Protein AF-A0A7C9D159-F1 (afdb_monomer_lite)

Foldseek 3Di:
DDWDDDPVDRVPIADADDQWDDWDDQDPFKIWTWGDDPPAIFIWMWGCDPPSYIDDTHTQDDPQKHWHDWDHPHRFKIWIWIQNDDDDPPDPDDPSRDTDTDMTGNVDDD

Secondary structure (DSSP, 8-state):
-EEE--SS-GGG-EEEESS--SEEEEETTEEEEEEEETTEEEEEEEEB-TTSPBPPPEE-SPTTSEEEEEEESSSSEEEEEEESSPPPTT----GGGS-EEEEEETTS--

Structure (mmCIF, N/CA/C/O backbone):
data_AF-A0A7C9D159-F1
#
_entry.id   AF-A0A7C9D159-F1
#
loop_
_atom_site.group_PDB
_atom_site.id
_atom_site.type_symbol
_atom_site.label_atom_id
_atom_site.label_alt_id
_atom_site.label_comp_id
_atom_site.label_asym_id
_atom_site.label_entity_id
_atom_site.label_seq_id
_atom_site.pdbx_PDB_ins_code
_atom_site.Cartn_x
_atom_site.Cartn_y
_atom_site.Cartn_z
_atom_site.occupancy
_atom_site.B_iso_or_equiv
_atom_site.auth_seq_id
_atom_site.auth_comp_id
_atom_site.auth_asym_id
_atom_site.auth_atom_id
_atom_site.pdbx_PDB_model_num
ATOM 1 N N . ASN A 1 1 ? 10.251 6.594 0.417 1.00 93.50 1 ASN A N 1
ATOM 2 C CA . ASN A 1 1 ? 10.522 6.483 -1.035 1.00 93.50 1 ASN A CA 1
ATOM 3 C C . ASN A 1 1 ? 10.721 5.023 -1.357 1.00 93.50 1 ASN A C 1
ATOM 5 O O . ASN A 1 1 ? 11.445 4.373 -0.613 1.00 93.50 1 ASN A O 1
ATOM 9 N N . ILE A 1 2 ? 10.114 4.535 -2.436 1.00 94.94 2 ILE A N 1
ATOM 10 C CA . ILE A 1 2 ? 10.290 3.160 -2.919 1.00 94.94 2 ILE A CA 1
ATOM 11 C C . ILE A 1 2 ? 11.031 3.223 -4.250 1.00 94.94 2 ILE A C 1
ATOM 13 O O . ILE A 1 2 ? 10.694 4.031 -5.121 1.00 94.94 2 ILE A O 1
ATOM 17 N N . PHE A 1 3 ? 12.048 2.377 -4.371 1.00 93.25 3 PHE A N 1
ATOM 18 C CA . PHE A 1 3 ? 12.847 2.205 -5.572 1.00 93.25 3 PHE A CA 1
ATOM 19 C C . PHE A 1 3 ? 12.760 0.750 -6.016 1.00 93.25 3 PHE A C 1
ATOM 21 O O . PHE A 1 3 ? 12.765 -0.144 -5.171 1.00 93.25 3 PHE A O 1
ATOM 28 N N . ILE A 1 4 ? 12.715 0.537 -7.325 1.00 91.50 4 ILE A N 1
ATOM 29 C CA . ILE A 1 4 ? 12.898 -0.776 -7.948 1.00 91.50 4 ILE A CA 1
ATOM 30 C C . ILE A 1 4 ? 14.278 -0.769 -8.599 1.00 91.50 4 ILE A C 1
ATOM 32 O O . ILE A 1 4 ? 14.691 0.250 -9.154 1.00 91.50 4 ILE A O 1
ATOM 36 N N . MET A 1 5 ? 15.005 -1.875 -8.497 1.00 90.31 5 MET A N 1
ATOM 37 C CA . MET A 1 5 ? 16.313 -2.053 -9.119 1.00 90.31 5 MET A CA 1
ATOM 38 C C . MET A 1 5 ? 16.454 -3.481 -9.623 1.00 90.31 5 MET A C 1
ATOM 40 O O . MET A 1 5 ? 15.913 -4.401 -9.008 1.00 90.31 5 MET A O 1
ATOM 44 N N . ASP A 1 6 ? 17.213 -3.641 -10.700 1.00 88.62 6 ASP A N 1
ATOM 45 C CA . ASP A 1 6 ? 17.767 -4.935 -11.068 1.00 88.62 6 ASP A CA 1
ATOM 46 C C . ASP A 1 6 ? 18.840 -5.321 -10.035 1.00 88.62 6 ASP A C 1
ATOM 48 O O . ASP A 1 6 ? 19.648 -4.484 -9.617 1.00 88.62 6 ASP A O 1
ATOM 52 N N . ILE A 1 7 ? 18.832 -6.573 -9.579 1.00 91.75 7 ILE A N 1
ATOM 53 C CA . ILE A 1 7 ? 19.842 -7.067 -8.639 1.00 91.75 7 ILE A CA 1
ATOM 54 C C . ILE A 1 7 ? 21.205 -7.250 -9.318 1.00 91.75 7 ILE A C 1
ATOM 56 O O . ILE A 1 7 ? 22.230 -7.106 -8.647 1.00 91.75 7 ILE A O 1
ATOM 60 N N . ASP A 1 8 ? 21.212 -7.500 -10.630 1.00 94.81 8 ASP A N 1
ATOM 61 C CA . ASP A 1 8 ? 22.422 -7.664 -11.436 1.00 94.81 8 ASP A CA 1
ATOM 62 C C . ASP A 1 8 ? 23.026 -6.308 -11.847 1.00 94.81 8 ASP A C 1
ATOM 64 O O . ASP A 1 8 ? 24.228 -6.215 -12.109 1.00 94.81 8 ASP A O 1
ATOM 68 N N . ASP A 1 9 ? 22.228 -5.233 -11.815 1.00 91.19 9 ASP A N 1
ATOM 69 C CA . ASP A 1 9 ? 22.694 -3.848 -11.950 1.00 91.19 9 ASP A CA 1
ATOM 70 C C . ASP A 1 9 ? 22.058 -2.904 -10.906 1.00 91.19 9 ASP A C 1
ATOM 72 O O . ASP A 1 9 ? 21.169 -2.103 -11.221 1.00 91.19 9 ASP A O 1
ATOM 76 N N . PRO A 1 10 ? 22.561 -2.897 -9.656 1.00 85.75 10 PRO A N 1
ATOM 77 C CA . PRO A 1 10 ? 22.047 -2.032 -8.591 1.00 85.75 10 PRO A CA 1
ATOM 78 C C . PRO A 1 10 ? 22.140 -0.525 -8.867 1.00 85.75 10 PRO A C 1
ATOM 80 O O . PRO A 1 10 ? 21.526 0.279 -8.154 1.00 85.75 10 PRO A O 1
ATOM 83 N N . SER A 1 11 ? 22.941 -0.119 -9.857 1.00 87.56 11 SER A N 1
ATOM 84 C CA . SER A 1 11 ? 23.126 1.287 -10.212 1.00 87.56 11 SER A CA 1
ATOM 85 C C . SER A 1 11 ? 21.943 1.853 -11.005 1.00 87.56 11 SER A C 1
ATOM 87 O O . SER A 1 11 ? 21.699 3.060 -10.948 1.00 87.56 11 SER A O 1
ATOM 89 N N . SER A 1 12 ? 21.139 0.990 -11.636 1.00 86.88 12 SER A N 1
ATOM 90 C CA . SER A 1 12 ? 19.990 1.349 -12.480 1.00 86.88 12 SER A CA 1
ATOM 91 C C . SER A 1 12 ? 18.663 1.517 -11.718 1.00 86.88 12 SER A C 1
ATOM 93 O O . SER A 1 12 ? 17.574 1.406 -12.285 1.00 86.88 12 SER A O 1
ATOM 95 N N . ARG A 1 13 ? 18.710 1.811 -10.411 1.00 90.25 13 ARG A N 1
ATOM 96 C CA . ARG A 1 13 ? 17.491 1.941 -9.597 1.00 90.25 13 ARG A CA 1
ATOM 97 C C . ARG A 1 13 ? 16.587 3.088 -10.067 1.00 90.25 13 ARG A C 1
ATOM 99 O O . ARG A 1 13 ? 17.042 4.215 -10.272 1.00 90.25 13 ARG A O 1
ATOM 106 N N . THR A 1 14 ? 15.282 2.843 -10.086 1.00 90.25 14 THR A N 1
ATOM 107 C CA . THR A 1 14 ? 14.263 3.837 -10.446 1.00 90.25 14 THR A CA 1
ATOM 108 C C . THR A 1 14 ? 13.346 4.129 -9.262 1.00 90.25 14 THR A C 1
ATOM 110 O O . THR A 1 14 ? 12.839 3.211 -8.618 1.00 90.25 14 THR A O 1
ATOM 113 N N . LYS A 1 15 ? 13.135 5.416 -8.942 1.00 92.50 15 LYS A N 1
ATOM 114 C CA . LYS A 1 15 ? 12.166 5.835 -7.914 1.00 92.50 15 LYS A CA 1
ATOM 115 C C . LYS A 1 15 ? 10.757 5.689 -8.480 1.00 92.50 15 LYS A C 1
ATOM 117 O O . LYS A 1 15 ? 10.387 6.460 -9.357 1.00 92.50 15 LYS A O 1
ATOM 122 N N . VAL A 1 16 ? 9.966 4.776 -7.928 1.00 93.50 16 VAL A N 1
ATOM 123 C CA . VAL A 1 16 ? 8.579 4.550 -8.368 1.00 93.50 16 VAL A CA 1
ATOM 124 C C . VAL A 1 16 ? 7.543 5.160 -7.435 1.00 93.50 16 VAL A C 1
ATOM 126 O O . VAL A 1 16 ? 6.452 5.501 -7.865 1.00 93.50 16 VAL A O 1
ATOM 129 N N . VAL A 1 17 ? 7.874 5.363 -6.157 1.00 94.25 17 VAL A N 1
ATOM 130 C CA . VAL A 1 17 ? 6.944 5.992 -5.208 1.00 94.25 17 VAL A CA 1
ATOM 131 C C . VAL A 1 17 ? 7.664 7.000 -4.330 1.00 94.25 17 VAL A C 1
ATOM 133 O O . VAL A 1 17 ? 8.637 6.687 -3.633 1.00 94.25 17 VAL A O 1
ATOM 136 N N . GLU A 1 18 ? 7.119 8.209 -4.287 1.00 93.94 18 GLU A N 1
ATOM 137 C CA . GLU A 1 18 ? 7.514 9.234 -3.331 1.00 93.94 18 GLU A CA 1
ATOM 138 C C . GLU A 1 18 ? 6.818 9.035 -1.980 1.00 93.94 18 GLU A C 1
ATOM 140 O O . GLU A 1 18 ? 5.616 8.769 -1.911 1.00 93.94 18 GLU A O 1
ATOM 145 N N . ASN A 1 19 ? 7.584 9.141 -0.890 1.00 95.06 19 ASN A N 1
ATOM 146 C CA . ASN A 1 19 ? 7.094 8.991 0.487 1.00 95.06 19 ASN A CA 1
ATOM 147 C C . ASN A 1 19 ? 6.397 7.648 0.795 1.00 95.06 19 ASN A C 1
ATOM 149 O O . ASN A 1 19 ? 5.715 7.525 1.807 1.00 95.06 19 ASN A O 1
ATOM 153 N N . GLY A 1 20 ? 6.608 6.621 -0.036 1.00 95.62 20 GLY A N 1
ATOM 154 C CA . GLY A 1 20 ? 6.190 5.243 0.242 1.00 95.62 20 GLY A CA 1
ATOM 155 C C . GLY A 1 20 ? 7.008 4.596 1.363 1.00 95.62 20 GLY A C 1
ATOM 156 O O . GLY A 1 20 ? 8.216 4.850 1.460 1.00 95.62 20 GLY A O 1
ATOM 157 N N . GLY A 1 21 ? 6.329 3.802 2.193 1.00 95.06 21 GLY A N 1
ATOM 158 C CA . GLY A 1 21 ? 6.877 2.925 3.227 1.00 95.06 21 GLY A CA 1
ATOM 159 C C . GLY A 1 21 ? 6.966 1.475 2.743 1.00 95.06 21 GLY A C 1
ATOM 160 O O . GLY A 1 21 ? 7.490 1.224 1.662 1.00 95.06 21 GLY A O 1
ATOM 161 N N . TRP A 1 22 ? 6.474 0.522 3.541 1.00 94.00 22 TRP A N 1
ATOM 162 C CA . TRP A 1 22 ? 6.591 -0.915 3.242 1.00 94.00 22 TRP A CA 1
ATOM 163 C C . TRP A 1 22 ? 5.761 -1.332 2.013 1.00 94.00 22 TRP A C 1
ATOM 165 O O . TRP A 1 22 ? 4.548 -1.082 2.020 1.00 94.00 22 TRP A O 1
ATOM 175 N N . PRO A 1 23 ? 6.374 -1.981 1.002 1.00 96.44 23 PRO A N 1
ATOM 176 C CA . PRO A 1 23 ? 5.685 -2.487 -0.180 1.00 96.44 23 PRO A CA 1
ATOM 177 C C . PRO A 1 23 ? 5.361 -3.991 -0.128 1.00 96.44 23 PRO A C 1
ATOM 179 O O . PRO A 1 23 ? 5.927 -4.750 0.657 1.00 96.44 23 PRO A O 1
ATOM 182 N N . THR A 1 24 ? 4.492 -4.424 -1.037 1.00 97.81 24 THR A N 1
ATOM 183 C CA . THR A 1 24 ? 4.251 -5.820 -1.428 1.00 97.81 24 THR A CA 1
ATOM 184 C C . THR A 1 24 ? 3.837 -5.863 -2.906 1.00 97.81 24 THR A C 1
ATOM 186 O O . THR A 1 24 ? 3.186 -4.937 -3.395 1.00 97.81 24 THR A O 1
ATOM 189 N N . TRP A 1 25 ? 4.233 -6.912 -3.624 1.00 97.31 25 TRP A N 1
ATOM 190 C CA . TRP A 1 25 ? 3.901 -7.110 -5.037 1.00 97.31 25 TRP A CA 1
ATOM 191 C C . TRP A 1 25 ? 2.580 -7.862 -5.182 1.00 97.31 25 TRP A C 1
ATOM 193 O O . TRP A 1 25 ? 2.419 -8.925 -4.589 1.00 97.31 25 TRP A O 1
ATOM 203 N N . GLY A 1 26 ? 1.654 -7.325 -5.980 1.00 97.00 26 GLY A N 1
ATOM 204 C CA . GLY A 1 26 ? 0.437 -8.032 -6.407 1.00 97.00 26 GLY A CA 1
ATOM 205 C C . GLY A 1 26 ? 0.572 -8.719 -7.771 1.00 97.00 26 GLY A C 1
ATOM 206 O O . GLY A 1 26 ? -0.219 -9.598 -8.096 1.00 97.00 26 GLY A O 1
ATOM 207 N N . SER A 1 27 ? 1.561 -8.309 -8.570 1.00 95.25 27 SER A N 1
ATOM 208 C CA . SER A 1 27 ? 2.022 -8.940 -9.821 1.00 95.25 27 SER A CA 1
ATOM 209 C C . SER A 1 27 ? 3.379 -8.336 -10.215 1.00 95.25 27 SER A C 1
ATOM 211 O O . SER A 1 27 ? 3.929 -7.576 -9.426 1.00 95.25 27 SER A O 1
ATOM 213 N N . GLU A 1 28 ? 3.879 -8.603 -11.424 1.00 91.75 28 GLU A N 1
ATOM 214 C CA . GLU A 1 28 ? 5.116 -7.999 -11.954 1.00 91.75 28 GLU A CA 1
ATOM 215 C C . GLU A 1 28 ? 5.055 -6.464 -12.062 1.00 91.75 28 GLU A C 1
ATOM 217 O O . GLU A 1 28 ? 6.056 -5.790 -11.845 1.00 91.75 28 GLU A O 1
ATOM 222 N N . ASP A 1 29 ? 3.870 -5.904 -12.332 1.00 92.75 29 ASP A N 1
ATOM 223 C CA . ASP A 1 29 ? 3.697 -4.469 -12.599 1.00 92.75 29 ASP A CA 1
ATOM 224 C C . ASP A 1 29 ? 2.818 -3.770 -11.544 1.00 92.75 29 ASP A C 1
ATOM 226 O O . ASP A 1 29 ? 2.453 -2.608 -11.707 1.00 92.75 29 ASP A O 1
ATOM 230 N N . VAL A 1 30 ? 2.436 -4.453 -10.456 1.00 95.62 30 VAL A N 1
ATOM 231 C CA . VAL A 1 30 ? 1.512 -3.904 -9.442 1.00 95.62 30 VAL A CA 1
ATOM 232 C C . VAL A 1 30 ? 2.134 -3.943 -8.058 1.00 95.62 30 VAL A C 1
ATOM 234 O O . VAL A 1 30 ? 2.389 -5.017 -7.508 1.00 95.62 30 VAL A O 1
ATOM 237 N N . LEU A 1 31 ? 2.267 -2.766 -7.450 1.00 96.69 31 LEU A N 1
ATOM 238 C CA . LEU A 1 31 ? 2.699 -2.607 -6.067 1.00 96.69 31 LEU A CA 1
ATOM 239 C C . LEU A 1 31 ? 1.558 -2.120 -5.183 1.00 96.69 31 LEU A C 1
ATOM 241 O O . LEU A 1 31 ? 0.871 -1.149 -5.500 1.00 96.69 31 LEU A O 1
ATOM 245 N N . PHE A 1 32 ? 1.446 -2.724 -4.005 1.00 98.31 32 PHE A N 1
ATOM 246 C CA . PHE A 1 32 ? 0.752 -2.134 -2.870 1.00 98.31 32 PHE A CA 1
ATOM 247 C C . PHE A 1 32 ? 1.779 -1.632 -1.868 1.00 98.31 32 PHE A C 1
ATOM 249 O O . PHE A 1 32 ? 2.805 -2.269 -1.639 1.00 98.31 32 PHE A O 1
ATOM 256 N N . PHE A 1 33 ? 1.518 -0.496 -1.238 1.00 98.19 33 PHE A N 1
ATOM 257 C CA . PHE A 1 33 ? 2.403 0.051 -0.216 1.00 98.19 33 PHE A CA 1
ATOM 258 C C . PHE A 1 33 ? 1.620 0.901 0.776 1.00 98.19 33 PHE A C 1
ATOM 260 O O . PHE A 1 33 ? 0.568 1.443 0.440 1.00 98.19 33 PHE A O 1
ATOM 267 N N . HIS A 1 34 ? 2.140 1.062 1.993 1.00 97.62 34 HIS A N 1
ATOM 268 C CA . HIS A 1 34 ? 1.598 2.064 2.910 1.00 97.62 34 HIS A CA 1
ATOM 269 C C . HIS A 1 34 ? 2.391 3.371 2.851 1.00 97.62 34 HIS A C 1
ATOM 271 O O . HIS A 1 34 ? 3.609 3.370 2.662 1.00 97.62 34 HIS A O 1
ATOM 277 N N . ARG A 1 35 ? 1.717 4.501 3.062 1.00 96.88 35 ARG A N 1
ATOM 278 C CA . ARG A 1 35 ? 2.355 5.796 3.348 1.00 96.88 35 ARG A CA 1
ATOM 279 C C . ARG A 1 35 ? 1.489 6.630 4.278 1.00 96.88 35 ARG A C 1
ATOM 281 O O . ARG A 1 35 ? 0.300 6.359 4.436 1.00 96.88 35 ARG A O 1
ATOM 288 N N . LYS A 1 36 ? 2.083 7.663 4.869 1.00 96.38 36 LYS A N 1
ATOM 289 C CA . LYS A 1 36 ? 1.339 8.643 5.656 1.00 96.38 36 LYS A CA 1
ATOM 290 C C . LYS A 1 36 ? 0.478 9.506 4.723 1.00 96.38 36 LYS A C 1
ATOM 292 O O . LYS A 1 36 ? 0.975 9.993 3.707 1.00 96.38 36 LYS A O 1
ATOM 297 N N . ALA A 1 37 ? -0.794 9.676 5.064 1.00 95.00 37 ALA A N 1
ATOM 298 C CA . ALA A 1 37 ? -1.779 10.487 4.358 1.00 95.00 37 ALA A CA 1
ATOM 299 C C . ALA A 1 37 ? -2.542 11.336 5.390 1.00 95.00 37 ALA A C 1
ATOM 301 O O . ALA A 1 37 ? -3.414 10.839 6.102 1.00 95.00 37 ALA A O 1
ATOM 302 N N . GLY A 1 38 ? -2.157 12.609 5.520 1.00 94.06 38 GLY A N 1
ATOM 303 C CA . GLY A 1 38 ? -2.588 13.445 6.643 1.00 94.06 38 GLY A CA 1
ATOM 304 C C . GLY A 1 38 ? -2.053 12.899 7.970 1.00 94.06 38 GLY A C 1
ATOM 305 O O . GLY A 1 38 ? -0.852 12.645 8.103 1.00 94.06 38 GLY A O 1
ATOM 306 N N . ASP A 1 39 ? -2.946 12.677 8.933 1.00 93.81 39 ASP A N 1
ATOM 307 C CA . ASP A 1 39 ? -2.598 12.180 10.270 1.00 93.81 39 ASP A CA 1
ATOM 308 C C . ASP A 1 39 ? -2.582 10.651 10.392 1.00 93.81 39 ASP A C 1
ATOM 310 O O . ASP A 1 39 ? -2.159 10.124 11.426 1.00 93.81 39 ASP A O 1
ATOM 314 N N . ASN A 1 40 ? -3.010 9.934 9.352 1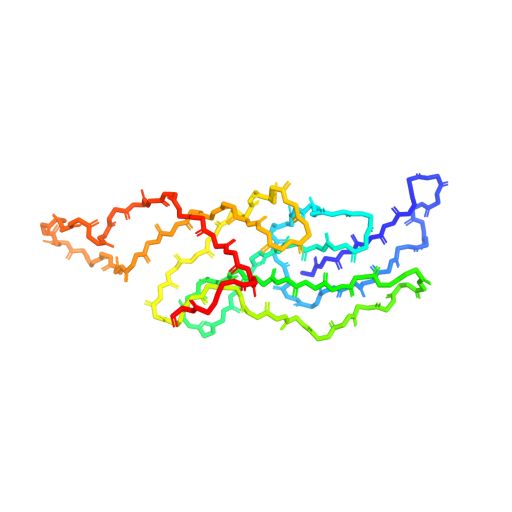.00 95.62 40 ASN A N 1
ATOM 315 C CA . ASN A 1 40 ? -3.149 8.479 9.370 1.00 95.62 40 ASN A CA 1
ATOM 316 C C . ASN A 1 40 ? -2.214 7.811 8.358 1.00 95.62 40 ASN A C 1
ATOM 318 O O . ASN A 1 40 ? -1.769 8.420 7.380 1.00 95.62 40 ASN A O 1
ATOM 322 N N . TRP A 1 41 ? -1.923 6.537 8.577 1.00 97.06 41 TRP A N 1
ATOM 323 C CA . TRP A 1 41 ? -1.346 5.668 7.557 1.00 97.06 41 TRP A CA 1
ATOM 324 C C . TRP A 1 41 ? -2.442 5.121 6.649 1.00 97.06 41 TRP A C 1
ATOM 326 O O . TRP A 1 41 ? -3.536 4.808 7.106 1.00 97.06 41 TRP A O 1
ATOM 336 N N . ALA A 1 42 ? -2.152 4.999 5.358 1.00 97.69 42 ALA A N 1
ATOM 337 C CA . ALA A 1 42 ? -3.068 4.410 4.393 1.00 97.69 42 ALA A CA 1
ATOM 338 C C . ALA A 1 42 ? -2.324 3.506 3.413 1.00 97.69 42 ALA A C 1
ATOM 340 O O . ALA A 1 42 ? -1.149 3.748 3.112 1.00 97.69 42 ALA A O 1
ATOM 341 N N . VAL A 1 43 ? -3.027 2.501 2.891 1.00 98.38 43 VAL A N 1
ATOM 342 C CA . VAL A 1 43 ? -2.523 1.629 1.826 1.00 98.38 43 VAL A CA 1
ATOM 343 C C . VAL A 1 43 ? -2.955 2.172 0.470 1.00 98.38 43 VAL A C 1
ATOM 345 O O . VAL A 1 43 ? -4.096 2.600 0.279 1.00 98.38 43 VAL A O 1
ATOM 348 N N . PHE A 1 44 ? -2.017 2.156 -0.467 1.00 98.00 44 PHE A N 1
ATOM 349 C CA . PHE A 1 44 ? -2.184 2.577 -1.847 1.00 98.00 44 PHE A CA 1
ATOM 350 C C . PHE A 1 44 ? -1.748 1.453 -2.786 1.00 98.00 44 PHE A C 1
ATOM 352 O O . PHE A 1 44 ? -0.884 0.649 -2.433 1.00 98.00 44 PHE A O 1
ATOM 359 N N . ARG A 1 45 ? -2.330 1.437 -3.982 1.00 97.44 45 ARG A N 1
ATOM 360 C CA . ARG A 1 45 ? -1.947 0.619 -5.131 1.00 97.44 45 ARG A CA 1
ATOM 361 C C . ARG A 1 45 ? -1.315 1.525 -6.182 1.00 97.44 45 ARG A C 1
ATOM 363 O O . ARG A 1 45 ? -1.759 2.657 -6.362 1.00 97.44 45 ARG A O 1
ATOM 370 N N . VAL A 1 46 ? -0.300 1.042 -6.877 1.00 96.31 46 VAL A N 1
ATOM 371 C CA . VAL A 1 46 ? 0.295 1.738 -8.017 1.00 96.31 46 VAL A CA 1
ATOM 372 C C . VAL A 1 46 ? 0.679 0.735 -9.094 1.00 96.31 46 VAL A C 1
ATOM 374 O O . VAL A 1 46 ? 1.143 -0.362 -8.776 1.00 96.31 46 VAL A O 1
ATOM 377 N N . ASP A 1 47 ? 0.488 1.126 -10.350 1.00 95.00 47 ASP A N 1
ATOM 378 C CA . ASP A 1 47 ? 0.986 0.373 -11.495 1.00 95.00 47 ASP A CA 1
ATOM 379 C C . ASP A 1 47 ? 2.378 0.892 -11.844 1.00 95.00 47 ASP A C 1
ATOM 381 O O . ASP A 1 47 ? 2.561 2.075 -12.135 1.00 95.00 47 ASP A O 1
ATOM 385 N N . VAL A 1 48 ? 3.374 0.018 -11.782 1.00 91.31 48 VAL A N 1
ATOM 386 C CA . VAL A 1 48 ? 4.755 0.299 -12.168 1.00 91.31 48 VAL A CA 1
ATOM 387 C C . VAL A 1 48 ? 4.977 -0.292 -13.547 1.00 91.31 48 VAL A C 1
ATOM 389 O O . VAL A 1 48 ? 5.351 -1.443 -13.700 1.00 91.31 48 VAL A O 1
ATOM 392 N N . SER A 1 49 ? 4.680 0.495 -14.578 1.00 80.12 49 SER A N 1
ATOM 393 C CA . SER A 1 49 ? 4.855 0.033 -15.954 1.00 80.12 49 SER A CA 1
ATOM 394 C C . SER A 1 49 ? 6.323 -0.305 -16.244 1.00 80.12 49 SER A C 1
ATOM 396 O O . SER A 1 49 ? 7.238 0.359 -15.736 1.00 80.12 49 SER A O 1
ATOM 398 N N . ASN A 1 50 ? 6.537 -1.298 -17.113 1.00 63.47 50 ASN A N 1
ATOM 399 C CA . ASN A 1 50 ? 7.825 -1.626 -17.730 1.00 63.47 50 ASN A CA 1
ATOM 400 C C . ASN A 1 50 ? 8.360 -0.433 -18.533 1.00 63.47 50 ASN A C 1
ATOM 402 O O . ASN A 1 50 ? 8.145 -0.351 -19.734 1.00 63.47 50 ASN A O 1
ATOM 406 N N . ASN A 1 51 ? 8.940 0.534 -17.822 1.00 63.25 51 ASN A N 1
ATOM 407 C CA . ASN A 1 51 ? 9.759 1.683 -18.237 1.00 63.25 51 ASN A CA 1
ATOM 408 C C . ASN A 1 51 ? 10.139 2.555 -17.015 1.00 63.25 51 ASN A C 1
ATOM 410 O O . ASN A 1 51 ? 10.603 3.684 -17.170 1.00 63.25 51 ASN A O 1
ATOM 414 N N . GLY A 1 52 ? 9.906 2.071 -15.787 1.00 63.66 52 GLY A N 1
ATOM 415 C CA . GLY A 1 52 ? 10.260 2.784 -14.559 1.00 63.66 52 GLY A CA 1
ATOM 416 C C . GLY A 1 52 ? 9.311 3.931 -14.194 1.00 63.66 52 GLY A C 1
ATOM 417 O O . GLY A 1 52 ? 9.548 4.629 -13.208 1.00 63.66 52 GLY A O 1
ATOM 418 N N 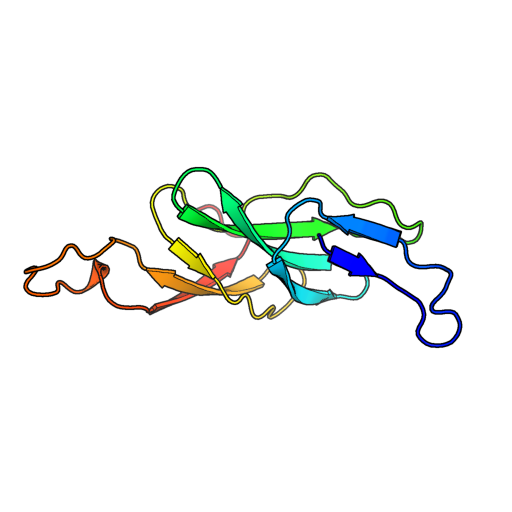. LEU A 1 53 ? 8.229 4.125 -14.953 1.00 74.94 53 LEU A N 1
ATOM 419 C CA . LEU A 1 53 ? 7.199 5.114 -14.654 1.00 74.94 53 LEU A CA 1
ATOM 420 C C . LEU A 1 53 ? 6.052 4.455 -13.892 1.00 74.94 53 LEU A C 1
ATOM 422 O O . LEU A 1 53 ? 5.423 3.508 -14.371 1.00 74.94 53 LEU A O 1
ATOM 426 N N . ALA A 1 54 ? 5.795 4.987 -12.703 1.00 87.25 54 ALA A N 1
ATOM 427 C CA . ALA A 1 54 ? 4.659 4.615 -11.885 1.00 87.25 54 ALA A CA 1
ATOM 428 C C . ALA A 1 54 ? 3.442 5.479 -12.233 1.00 87.25 54 ALA A C 1
ATOM 430 O O . ALA A 1 54 ? 3.586 6.675 -12.502 1.00 87.25 54 ALA A O 1
ATOM 431 N N . SER A 1 55 ? 2.252 4.883 -12.202 1.00 92.69 55 SER A N 1
ATOM 432 C CA . SER A 1 55 ? 0.990 5.621 -12.236 1.00 92.69 55 SER A CA 1
ATOM 433 C C . SER A 1 55 ? 0.833 6.503 -10.991 1.00 92.69 55 SER A C 1
ATOM 435 O O . SER A 1 55 ? 1.571 6.378 -10.009 1.00 92.69 55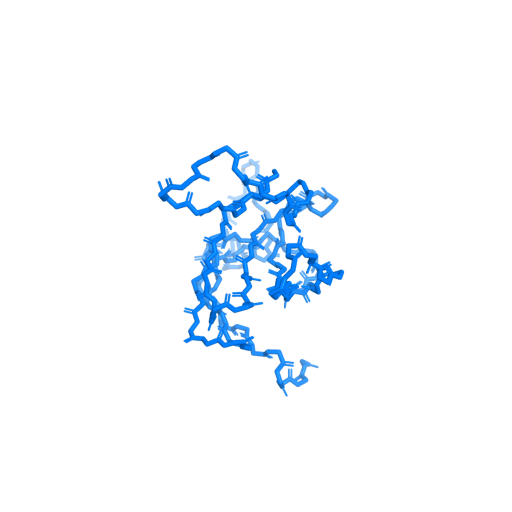 SER A O 1
ATOM 437 N N . ASP A 1 56 ? -0.194 7.353 -10.978 1.00 93.25 56 ASP A N 1
ATOM 438 C CA . ASP A 1 56 ? -0.610 7.986 -9.730 1.00 93.25 56 ASP A CA 1
ATOM 439 C C . ASP A 1 56 ? -1.097 6.912 -8.737 1.00 93.25 56 ASP A C 1
ATOM 441 O O . ASP A 1 56 ? -1.871 6.028 -9.125 1.00 93.25 56 ASP A O 1
ATOM 445 N N . PRO A 1 57 ? -0.656 6.939 -7.461 1.00 95.56 57 PRO A N 1
ATOM 446 C CA . PRO A 1 57 ? -1.104 5.964 -6.477 1.00 95.56 57 PRO A CA 1
ATOM 447 C C . PRO A 1 57 ? -2.596 6.092 -6.162 1.00 95.56 57 PRO A C 1
ATOM 449 O O . PRO A 1 57 ? -3.064 7.145 -5.721 1.00 95.56 57 PRO A O 1
ATOM 452 N N . ILE A 1 58 ? -3.317 4.983 -6.282 1.00 95.94 58 ILE A N 1
ATOM 453 C CA . ILE 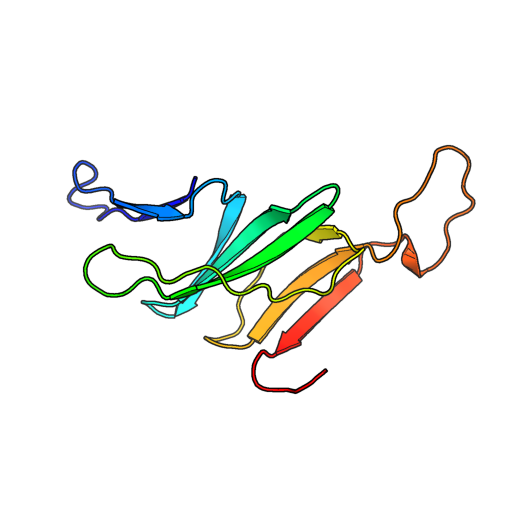A 1 58 ? -4.740 4.863 -5.961 1.00 95.94 58 ILE A CA 1
ATOM 454 C C . ILE A 1 58 ? -4.872 4.439 -4.501 1.00 95.94 58 ILE A C 1
ATOM 456 O O . ILE A 1 58 ? -4.235 3.484 -4.061 1.00 95.94 58 ILE A O 1
ATOM 460 N N . ARG A 1 59 ? -5.687 5.145 -3.717 1.00 96.75 59 ARG A N 1
ATOM 461 C CA . ARG A 1 59 ? -5.914 4.799 -2.310 1.00 96.75 59 ARG A CA 1
ATOM 462 C C . ARG A 1 59 ? -6.831 3.582 -2.198 1.00 96.75 59 ARG A C 1
ATOM 464 O O . ARG A 1 59 ? -7.891 3.566 -2.807 1.00 96.75 59 ARG A O 1
ATOM 471 N N . VAL A 1 60 ? -6.426 2.592 -1.406 1.00 97.38 60 VAL A N 1
ATOM 472 C CA . VAL A 1 60 ? -7.158 1.322 -1.234 1.00 97.38 60 VAL A CA 1
ATOM 473 C C . VAL A 1 60 ? -8.046 1.345 0.009 1.00 97.38 60 VAL A C 1
ATOM 475 O O . VAL A 1 60 ? -9.138 0.793 0.027 1.00 97.38 60 VAL A O 1
ATOM 478 N N . THR A 1 61 ? -7.569 1.983 1.072 1.00 96.94 61 THR A N 1
ATOM 479 C CA . THR A 1 61 ? -8.206 1.961 2.394 1.00 96.94 61 THR A CA 1
ATOM 480 C C . THR A 1 61 ? -9.012 3.240 2.648 1.00 96.94 61 THR A C 1
ATOM 482 O O . THR A 1 61 ? -8.490 4.305 2.314 1.00 96.94 61 THR A O 1
ATOM 485 N N . PRO A 1 62 ? -10.201 3.183 3.286 1.00 95.19 62 PRO A N 1
ATOM 486 C CA . PRO A 1 62 ? -11.011 4.357 3.641 1.00 95.19 62 PRO A CA 1
ATOM 487 C C . PRO A 1 62 ? -10.300 5.453 4.451 1.00 95.19 62 PRO A C 1
ATOM 489 O O . PRO A 1 62 ? -9.295 5.217 5.127 1.00 95.19 62 PRO A O 1
ATOM 492 N N . ASP A 1 63 ? -10.844 6.674 4.405 1.00 93.81 63 ASP A N 1
ATOM 493 C CA . ASP A 1 63 ? -10.392 7.800 5.233 1.00 93.81 63 ASP A CA 1
ATOM 494 C C . ASP A 1 63 ? -10.670 7.568 6.720 1.00 93.81 63 ASP A C 1
ATOM 496 O O . ASP A 1 63 ? -11.565 6.818 7.098 1.00 93.81 63 ASP A O 1
ATOM 500 N N . GLY A 1 64 ? -9.883 8.228 7.573 1.00 92.00 64 GLY A N 1
ATOM 501 C CA . GLY A 1 64 ? -10.123 8.254 9.019 1.00 92.00 64 GLY A CA 1
ATOM 502 C C . GLY A 1 64 ? -9.611 7.051 9.819 1.00 92.00 64 GLY A C 1
ATOM 503 O O . GLY A 1 64 ? -9.742 7.071 11.037 1.00 92.00 64 GLY A O 1
ATOM 504 N N . MET A 1 65 ? -8.988 6.053 9.186 1.00 94.69 65 MET A N 1
ATOM 505 C CA . MET A 1 65 ? -8.362 4.921 9.881 1.00 94.69 65 MET A CA 1
ATOM 506 C C . MET A 1 65 ? -6.871 4.800 9.577 1.00 94.69 65 MET A C 1
ATOM 508 O O . MET A 1 65 ? -6.411 5.245 8.524 1.00 94.69 65 MET A O 1
ATOM 512 N N . ASP A 1 66 ? -6.131 4.161 10.483 1.00 97.12 66 ASP A N 1
ATOM 513 C CA . ASP A 1 66 ? -4.759 3.741 10.212 1.00 97.12 66 ASP A CA 1
ATOM 514 C C . ASP A 1 66 ? -4.767 2.399 9.485 1.00 97.12 66 ASP A C 1
ATOM 516 O O . ASP A 1 66 ? -5.397 1.438 9.928 1.00 97.12 66 ASP A O 1
ATOM 520 N N . ALA A 1 67 ? -4.025 2.326 8.388 1.00 97.62 67 ALA A N 1
ATOM 521 C CA . ALA A 1 67 ? -3.834 1.115 7.616 1.00 97.62 67 ALA A CA 1
ATOM 522 C C . ALA A 1 67 ? -2.363 0.939 7.233 1.00 97.62 67 ALA A C 1
ATOM 524 O O . ALA A 1 67 ? -1.738 1.823 6.639 1.00 97.62 67 ALA A O 1
ATOM 525 N N . ILE A 1 68 ? -1.809 -0.216 7.592 1.00 95.75 68 ILE A N 1
ATOM 526 C CA . ILE A 1 68 ? -0.386 -0.539 7.458 1.00 95.75 68 ILE A CA 1
ATOM 527 C C . ILE A 1 68 ? -0.192 -1.980 6.977 1.00 95.75 68 ILE A C 1
ATOM 529 O O . ILE A 1 68 ? -1.127 -2.776 6.947 1.00 95.75 68 ILE A O 1
ATOM 533 N N . THR A 1 69 ? 1.057 -2.315 6.642 1.00 95.19 69 THR A N 1
ATOM 534 C CA . THR A 1 69 ? 1.506 -3.689 6.343 1.00 95.19 69 THR A CA 1
ATOM 535 C C . THR A 1 69 ? 0.626 -4.406 5.309 1.00 95.19 69 THR A C 1
ATOM 537 O O . THR A 1 69 ? -0.065 -5.365 5.651 1.00 95.19 69 THR A O 1
ATOM 540 N N . PRO A 1 70 ? 0.611 -3.942 4.048 1.00 97.88 70 PRO A N 1
ATOM 541 C CA . PRO A 1 70 ? -0.132 -4.634 3.005 1.00 97.88 70 PRO A CA 1
ATOM 542 C C . PRO A 1 70 ? 0.486 -6.008 2.714 1.00 97.88 70 PRO A C 1
ATOM 544 O O . PRO A 1 70 ? 1.711 -6.143 2.648 1.00 97.88 70 PRO A O 1
ATOM 547 N N . ALA A 1 71 ? -0.370 -7.001 2.491 1.00 98.38 71 ALA A N 1
ATOM 548 C CA . ALA A 1 71 ? -0.028 -8.305 1.937 1.00 98.38 71 ALA A CA 1
ATOM 549 C C . ALA A 1 71 ? -0.937 -8.565 0.731 1.00 98.38 71 ALA A C 1
ATOM 551 O O . ALA A 1 71 ? -2.134 -8.822 0.890 1.00 98.38 71 ALA A O 1
ATOM 552 N N . ALA A 1 72 ? -0.390 -8.414 -0.475 1.00 98.25 72 ALA A N 1
ATOM 553 C CA . ALA A 1 72 ? -1.163 -8.599 -1.694 1.00 98.25 72 ALA A CA 1
ATOM 554 C C . ALA A 1 72 ? -1.557 -10.070 -1.859 1.00 98.25 72 ALA A C 1
ATOM 556 O O . ALA A 1 72 ? -0.771 -10.975 -1.576 1.00 98.25 72 ALA A O 1
ATOM 557 N N . ILE A 1 73 ? -2.792 -10.284 -2.303 1.00 98.31 73 ILE A N 1
ATOM 558 C CA . ILE A 1 73 ? -3.318 -11.594 -2.695 1.00 98.31 73 ILE A CA 1
ATOM 559 C C . ILE A 1 73 ? -3.225 -11.727 -4.221 1.00 98.31 73 ILE A C 1
ATOM 561 O O . ILE A 1 73 ? -2.819 -12.772 -4.719 1.00 98.31 73 ILE A O 1
ATOM 565 N N . ASP A 1 74 ? -3.559 -10.654 -4.944 1.00 97.75 74 ASP A N 1
ATOM 566 C CA . ASP A 1 74 ? -3.461 -10.538 -6.402 1.00 97.75 74 ASP A CA 1
ATOM 567 C C . ASP A 1 74 ? -3.333 -9.054 -6.825 1.00 97.75 74 ASP A C 1
ATOM 569 O O . ASP A 1 74 ? -3.060 -8.176 -6.002 1.00 97.75 74 ASP A O 1
ATOM 573 N N . THR A 1 75 ? -3.535 -8.747 -8.110 1.00 96.56 75 THR A N 1
ATOM 574 C CA . THR A 1 75 ? -3.447 -7.389 -8.684 1.00 96.56 75 THR A CA 1
ATOM 575 C C . THR A 1 75 ? -4.457 -6.380 -8.133 1.00 96.56 75 THR A C 1
ATOM 577 O O . THR A 1 75 ? -4.290 -5.175 -8.334 1.00 96.56 75 THR A O 1
ATOM 580 N N . THR A 1 76 ? -5.526 -6.850 -7.500 1.00 96.81 76 THR A N 1
ATOM 581 C CA . THR A 1 76 ? -6.698 -6.069 -7.072 1.00 96.81 76 THR A CA 1
ATOM 582 C C . THR A 1 76 ? -7.109 -6.328 -5.627 1.00 96.81 76 THR A C 1
ATOM 584 O O . THR A 1 76 ? -7.868 -5.537 -5.073 1.00 96.81 76 THR A O 1
ATOM 587 N N . THR A 1 77 ? -6.581 -7.376 -4.997 1.00 98.19 77 THR A N 1
ATOM 588 C CA . THR A 1 77 ? -6.959 -7.795 -3.648 1.00 98.19 77 THR A CA 1
ATOM 589 C C . THR A 1 77 ? -5.766 -7.732 -2.697 1.00 98.19 77 THR A C 1
ATOM 591 O O . THR A 1 77 ? -4.688 -8.253 -2.994 1.00 98.19 77 THR A O 1
ATOM 594 N N . VAL A 1 78 ? -5.954 -7.137 -1.516 1.00 98.50 78 VAL A N 1
ATOM 595 C CA . VAL A 1 78 ? -4.900 -6.987 -0.500 1.00 98.50 78 VAL A CA 1
ATOM 596 C C . VAL A 1 78 ? -5.454 -7.158 0.915 1.00 98.50 78 VAL A C 1
ATOM 598 O O . VAL A 1 78 ? -6.482 -6.583 1.273 1.00 98.50 78 VAL A O 1
ATOM 601 N N . ALA A 1 79 ? -4.753 -7.937 1.738 1.00 98.50 79 ALA A N 1
ATOM 602 C CA . ALA A 1 79 ? -4.988 -8.000 3.176 1.00 98.50 79 ALA A CA 1
ATOM 603 C C . ALA A 1 79 ? -4.176 -6.906 3.881 1.00 98.50 79 ALA A C 1
ATOM 605 O O . ALA A 1 79 ? -2.993 -6.709 3.593 1.00 98.50 79 ALA A O 1
ATOM 606 N N . VAL A 1 80 ? -4.807 -6.179 4.799 1.00 98.31 80 VAL A N 1
ATOM 607 C CA . VAL A 1 80 ? -4.237 -4.982 5.425 1.00 98.31 80 VAL A CA 1
ATOM 608 C C . VAL A 1 80 ? -4.490 -5.005 6.924 1.00 98.31 80 VAL A C 1
ATOM 610 O O . VAL A 1 80 ? -5.595 -5.303 7.373 1.00 98.31 80 VAL A O 1
ATOM 613 N N . ALA A 1 81 ? -3.472 -4.649 7.705 1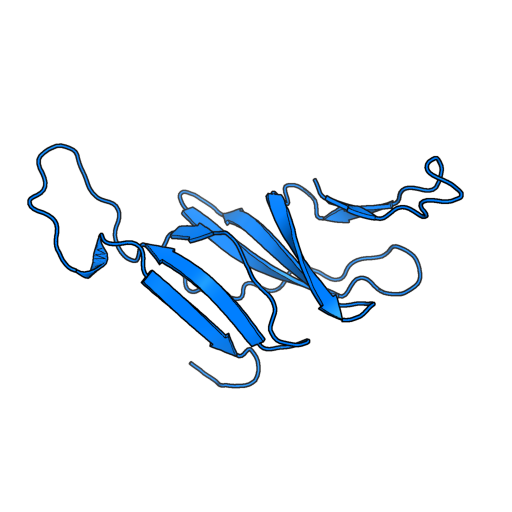.00 97.94 81 ALA A N 1
ATOM 614 C CA . ALA A 1 81 ? -3.639 -4.417 9.130 1.00 97.94 81 ALA A CA 1
ATOM 615 C C . ALA A 1 81 ? -4.231 -3.020 9.367 1.00 97.94 81 ALA A C 1
ATOM 617 O O . ALA A 1 81 ? -3.590 -2.015 9.049 1.00 97.94 81 ALA A O 1
ATOM 618 N N . THR A 1 82 ? -5.427 -2.956 9.949 1.00 97.50 82 THR A N 1
ATOM 619 C CA . THR A 1 82 ? -6.187 -1.717 10.166 1.00 97.50 82 THR A CA 1
ATOM 620 C C . THR A 1 82 ? -6.388 -1.424 11.649 1.00 97.50 82 THR A C 1
ATOM 622 O O . THR A 1 82 ? -6.438 -2.335 12.475 1.00 97.50 82 THR A O 1
ATOM 625 N N . ILE A 1 83 ? -6.506 -0.144 11.998 1.00 96.94 83 ILE A N 1
ATOM 626 C CA . ILE A 1 83 ? -7.028 0.343 13.280 1.00 96.94 83 ILE A CA 1
ATOM 627 C C . ILE A 1 83 ? -8.048 1.430 12.941 1.00 96.94 83 ILE A C 1
ATOM 629 O O . ILE A 1 83 ? -7.680 2.495 12.441 1.00 96.94 83 ILE A O 1
ATOM 633 N N . ARG A 1 84 ? -9.333 1.155 13.186 1.00 95.25 84 ARG A N 1
ATOM 634 C CA . ARG A 1 84 ? -10.444 2.029 12.767 1.00 95.25 84 ARG A CA 1
ATOM 635 C C . ARG A 1 84 ? -10.624 3.256 13.652 1.00 95.25 84 ARG A C 1
ATOM 637 O O . ARG A 1 84 ? -11.176 4.251 13.197 1.00 95.25 84 ARG A O 1
ATOM 644 N N . GLN A 1 85 ? -10.140 3.197 14.886 1.00 94.19 85 GLN A N 1
ATOM 645 C CA . GLN A 1 85 ? -10.171 4.300 15.834 1.00 94.19 85 GLN A CA 1
ATOM 646 C C . GLN A 1 85 ? -8.866 4.326 16.633 1.00 94.19 85 GLN A C 1
ATOM 648 O O . GLN A 1 85 ? -8.459 3.316 17.202 1.00 94.19 85 GLN A O 1
ATOM 653 N N . LYS A 1 86 ? -8.202 5.483 16.712 1.00 89.50 86 LYS A N 1
ATOM 654 C CA . LYS A 1 86 ? -7.029 5.640 17.584 1.00 89.50 86 LYS A CA 1
ATOM 655 C C . LYS A 1 86 ? -7.445 5.537 19.056 1.00 89.50 86 LYS A C 1
ATOM 657 O O . LYS A 1 86 ? -8.551 5.923 19.430 1.00 89.50 86 LYS A O 1
ATOM 662 N N . SER A 1 87 ? -6.565 4.979 19.881 1.00 88.44 87 SER A N 1
ATOM 663 C CA . SER A 1 87 ? -6.734 4.982 21.336 1.00 88.44 87 SER A CA 1
ATOM 664 C C . SER A 1 87 ? -5.991 6.147 21.957 1.00 88.44 87 SER A C 1
ATOM 666 O O . SER A 1 87 ? -4.812 6.333 21.650 1.00 88.44 87 SER A O 1
ATOM 668 N N . GLU A 1 88 ? -6.640 6.842 22.878 1.00 89.62 88 GLU A N 1
ATOM 669 C CA . GLU A 1 88 ? -6.017 7.862 23.712 1.00 89.62 88 GLU A CA 1
ATOM 670 C C . GLU A 1 88 ? -5.539 7.268 25.043 1.00 89.62 88 GLU A C 1
ATOM 672 O O . GLU A 1 88 ? -5.953 6.187 25.482 1.00 89.62 88 GLU A O 1
ATOM 677 N N . PHE A 1 89 ? -4.606 7.962 25.694 1.00 86.62 89 PHE A N 1
ATOM 678 C CA . PHE A 1 89 ? -4.100 7.528 26.991 1.00 86.62 89 PHE A CA 1
ATOM 679 C C . PHE A 1 89 ? -5.214 7.585 28.046 1.00 86.62 89 PHE A C 1
ATOM 681 O O . PHE A 1 89 ? -5.748 8.652 28.335 1.00 86.62 89 PHE A O 1
ATOM 688 N N . GLY A 1 90 ? -5.525 6.435 28.649 1.00 88.00 90 GLY A N 1
ATOM 689 C CA . GLY A 1 90 ? -6.595 6.295 29.642 1.00 88.00 90 GLY A CA 1
ATOM 690 C C . GLY A 1 90 ? -7.890 5.683 29.101 1.00 88.00 90 GLY A C 1
ATOM 691 O O . GLY A 1 90 ? -8.778 5.387 29.900 1.00 88.00 90 GLY A O 1
ATOM 692 N N . ASP A 1 91 ? -7.986 5.432 27.792 1.00 88.69 91 ASP A N 1
ATOM 693 C CA . ASP A 1 91 ? -9.142 4.754 27.204 1.00 88.69 91 ASP A CA 1
ATOM 694 C C . ASP A 1 91 ? -9.289 3.317 27.730 1.00 88.69 91 ASP A C 1
ATOM 696 O O . ASP A 1 91 ? -8.347 2.515 27.711 1.00 88.69 91 ASP A O 1
ATOM 700 N N . VAL A 1 92 ? -10.518 2.946 28.105 1.00 91.75 92 VAL A N 1
ATOM 701 C CA . VAL A 1 92 ? -10.927 1.537 28.105 1.00 91.75 92 VAL A CA 1
ATOM 702 C C . VAL A 1 92 ? -11.180 1.160 26.653 1.00 91.75 92 VAL A C 1
ATOM 704 O O . VAL A 1 92 ? -12.083 1.704 26.021 1.00 91.75 92 VAL A O 1
ATOM 707 N N . ARG A 1 93 ? -10.364 0.250 26.117 1.00 90.12 93 ARG A N 1
ATOM 708 C CA . ARG A 1 93 ? -10.397 -0.068 24.688 1.00 90.12 93 ARG A CA 1
ATOM 709 C C . ARG A 1 93 ? -11.758 -0.582 24.231 1.00 90.12 93 ARG A C 1
ATOM 711 O O . ARG A 1 93 ? -12.307 -1.507 24.828 1.00 90.12 93 ARG A O 1
ATOM 718 N N . VAL A 1 94 ? -12.231 -0.040 23.112 1.00 93.69 94 VAL A N 1
ATOM 719 C CA . VAL A 1 94 ? -13.359 -0.582 22.342 1.00 93.69 94 VAL A CA 1
ATOM 720 C C . VAL A 1 94 ? -12.861 -1.385 21.142 1.00 93.69 94 VAL A C 1
ATOM 722 O O . VAL A 1 94 ? -11.713 -1.245 20.724 1.00 93.69 94 VAL A O 1
ATOM 725 N N . GLU A 1 95 ? -13.729 -2.214 20.562 1.00 93.06 95 GLU A N 1
ATOM 726 C CA . GLU A 1 95 ? -13.398 -3.100 19.436 1.00 93.06 95 GLU A CA 1
ATOM 727 C C . GLU A 1 95 ? -12.700 -2.365 18.275 1.00 93.06 95 GLU A C 1
ATOM 729 O O . GLU A 1 95 ? -11.655 -2.805 17.805 1.00 93.06 95 GLU A O 1
ATOM 734 N N . ALA A 1 96 ? -13.198 -1.186 17.885 1.00 92.88 96 ALA A N 1
ATOM 735 C CA . ALA A 1 96 ? -12.640 -0.390 16.786 1.00 92.88 96 ALA A CA 1
ATOM 736 C C . ALA A 1 96 ? -11.195 0.106 17.017 1.00 92.88 96 ALA A C 1
ATOM 738 O O . ALA A 1 96 ? -10.539 0.547 16.070 1.00 92.88 96 ALA A O 1
ATOM 739 N N . GLN A 1 97 ? -10.697 0.043 18.258 1.00 94.56 97 GLN A N 1
ATOM 740 C CA . GLN A 1 97 ? -9.335 0.437 18.633 1.00 94.56 97 GLN A CA 1
ATOM 741 C C . GLN A 1 97 ? -8.339 -0.731 18.615 1.00 94.56 97 GLN A C 1
ATOM 743 O O . GLN A 1 97 ? -7.136 -0.532 18.827 1.00 94.56 97 GLN A O 1
ATOM 748 N N . TYR A 1 98 ? -8.805 -1.958 18.377 1.00 93.62 98 TYR A N 1
ATOM 749 C CA . TYR A 1 98 ? -7.924 -3.096 18.155 1.00 93.62 98 TYR A CA 1
ATOM 750 C C . TYR A 1 98 ? -7.476 -3.160 16.698 1.00 93.62 98 TYR A C 1
ATOM 752 O O . TYR A 1 98 ? -8.129 -2.663 15.783 1.00 93.62 98 TYR A O 1
ATOM 760 N N . ARG A 1 99 ? -6.305 -3.768 16.494 1.00 95.31 99 ARG A N 1
ATOM 761 C CA . ARG A 1 99 ? -5.786 -4.012 15.155 1.00 95.31 99 ARG A CA 1
ATOM 762 C C . ARG A 1 99 ? -6.493 -5.215 14.558 1.00 95.31 99 ARG A C 1
ATOM 764 O O . ARG A 1 99 ? -6.379 -6.304 15.120 1.00 95.31 99 ARG A O 1
ATOM 771 N N . HIS A 1 100 ? -7.132 -5.031 13.415 1.00 96.69 100 HIS A N 1
ATOM 772 C CA . HIS A 1 100 ? -7.764 -6.104 12.655 1.00 96.69 100 HIS A CA 1
ATOM 773 C C . HIS A 1 100 ? -7.000 -6.357 11.356 1.00 96.69 100 HIS A C 1
ATOM 775 O O . HIS A 1 100 ? -6.201 -5.528 10.922 1.00 96.69 100 HIS A O 1
ATOM 781 N N . ILE A 1 101 ? -7.211 -7.530 10.762 1.00 97.75 101 ILE A N 1
ATOM 782 C CA . ILE A 1 101 ? -6.812 -7.797 9.381 1.00 97.75 101 ILE A CA 1
ATOM 783 C C . ILE A 1 101 ? -8.082 -7.708 8.546 1.00 97.75 101 ILE A C 1
ATOM 785 O O . ILE A 1 101 ? -9.030 -8.455 8.783 1.00 97.75 101 ILE A O 1
ATOM 789 N N . GLU A 1 102 ? -8.094 -6.795 7.585 1.00 97.44 102 GLU A N 1
ATOM 790 C CA . GLU A 1 102 ? -9.212 -6.575 6.672 1.00 97.44 102 GLU A CA 1
ATOM 791 C C . GLU A 1 102 ? -8.756 -6.809 5.230 1.00 97.44 102 GLU A C 1
ATOM 793 O O . GLU A 1 102 ? -7.612 -6.516 4.879 1.00 97.44 102 GLU A O 1
ATOM 798 N N . ILE A 1 103 ? -9.640 -7.362 4.398 1.00 98.00 103 ILE A N 1
ATOM 799 C CA . ILE A 1 103 ? -9.365 -7.630 2.983 1.00 98.00 103 ILE A CA 1
ATOM 800 C C . ILE A 1 103 ? -10.073 -6.568 2.150 1.00 98.00 103 ILE A C 1
ATOM 802 O O . ILE A 1 103 ? -11.288 -6.406 2.258 1.00 98.00 103 ILE A O 1
ATOM 806 N N . PHE A 1 104 ? -9.310 -5.881 1.307 1.00 97.50 104 PHE A N 1
ATOM 807 C CA . PHE A 1 104 ? -9.810 -4.893 0.358 1.00 97.50 104 PHE A CA 1
ATOM 808 C C . PHE A 1 104 ? -9.694 -5.451 -1.058 1.00 97.50 104 PHE A C 1
ATOM 810 O O . PHE A 1 104 ? -8.649 -5.991 -1.422 1.00 97.50 104 PHE A O 1
ATOM 817 N N . ASP A 1 105 ? -10.763 -5.311 -1.837 1.00 96.88 105 ASP A N 1
ATOM 818 C CA . ASP A 1 105 ? -10.866 -5.724 -3.238 1.00 96.88 105 ASP A CA 1
ATOM 819 C C . ASP A 1 105 ? -11.265 -4.496 -4.058 1.00 96.88 105 ASP A C 1
ATOM 821 O O . ASP A 1 105 ? -12.357 -3.959 -3.874 1.00 96.88 105 ASP A O 1
ATOM 825 N N . LEU A 1 106 ? -10.372 -4.030 -4.933 1.00 93.12 106 LEU A N 1
ATOM 826 C CA . LEU A 1 106 ? -10.590 -2.822 -5.734 1.00 93.12 106 LEU A CA 1
ATOM 827 C C . LEU A 1 106 ? -11.661 -2.995 -6.826 1.00 93.12 106 LEU A C 1
ATOM 829 O O . LEU A 1 106 ? -12.062 -2.000 -7.427 1.00 93.12 106 LEU A O 1
ATOM 833 N N . ASN A 1 107 ? -12.127 -4.219 -7.095 1.00 90.69 107 ASN A N 1
ATOM 834 C CA . ASN A 1 107 ? -13.200 -4.470 -8.064 1.00 90.69 107 ASN A CA 1
ATOM 835 C C . ASN A 1 107 ? -14.593 -4.466 -7.426 1.00 90.69 107 ASN A C 1
ATOM 837 O O . ASN A 1 107 ? -15.596 -4.486 -8.142 1.00 90.69 107 ASN A O 1
ATOM 841 N N . LYS A 1 108 ? -14.675 -4.494 -6.093 1.00 76.75 108 LYS A N 1
ATOM 842 C CA . LYS A 1 108 ? -15.944 -4.405 -5.376 1.00 76.75 108 LYS A CA 1
ATOM 843 C C . LYS A 1 108 ? -16.173 -2.955 -4.988 1.00 76.75 108 LYS A C 1
ATOM 845 O O . LYS A 1 108 ? -15.358 -2.364 -4.287 1.00 76.75 108 LYS A O 1
ATOM 850 N N . GLU A 1 109 ? -17.284 -2.386 -5.445 1.00 54.84 109 GLU A N 1
ATOM 851 C CA . GLU A 1 109 ? -17.756 -1.114 -4.902 1.00 54.84 109 GLU A CA 1
ATOM 852 C C . GLU A 1 109 ? -18.021 -1.288 -3.397 1.00 54.84 109 GLU A C 1
ATOM 854 O O . GLU A 1 109 ? -18.579 -2.306 -2.972 1.00 54.84 109 GLU A O 1
ATOM 859 N N . GLY A 1 110 ? -17.539 -0.327 -2.605 1.00 49.72 110 GLY A N 1
ATOM 860 C CA . GLY A 1 110 ? -17.778 -0.244 -1.163 1.00 49.72 110 GLY A CA 1
ATOM 861 C C . GLY A 1 110 ? -19.110 0.405 -0.830 1.00 49.72 110 GLY A C 1
ATOM 862 O O . GLY A 1 110 ? -19.553 1.271 -1.615 1.00 49.72 110 GLY A O 1
#

Radius of gyration: 15.5 Å; chains: 1; 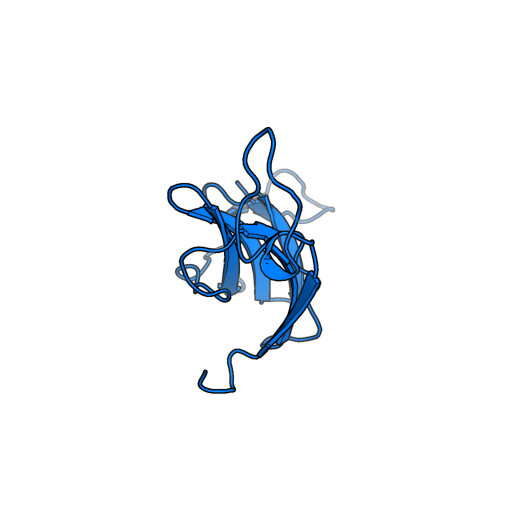bounding box: 41×25×48 Å

pLDDT: mean 92.45, std 8.51, range [49.72, 98.5]

Sequence (110 aa):
NIFIMDIDDPSSRTKVVENGGWPTWGSEDVLFFHRKAGDNWAVFRVDVSNNGLASDPIRVTPDGMDAITPAAIDTTTVAVATIRQKSEFGDVRVEAQYRHIEIFDLNKEG

Organism: Opuntia streptacantha (NCBI:txid393608)